Protein AF-A0A3C1LER8-F1 (afdb_monomer)

Solvent-accessible surface area (backbone atoms only — not comparable to full-atom values): 3920 Å² total; per-residue (Å²): 138,87,80,91,46,64,64,61,52,54,52,51,50,47,49,54,45,38,76,71,69,47,92,72,87,89,81,80,84,65,88,84,57,86,51,60,44,58,80,72,73,45,67,91,67,73,90,75,88,62,74,54,95,92,45,111

Structure (mmCIF, N/CA/C/O backbone):
data_AF-A0A3C1LER8-F1
#
_entry.id   AF-A0A3C1LER8-F1
#
loop_
_atom_site.group_PDB
_atom_site.id
_atom_site.type_symbol
_atom_site.label_atom_id
_atom_site.label_alt_id
_atom_site.label_comp_id
_atom_site.label_asym_id
_atom_site.label_entity_id
_atom_site.label_seq_id
_atom_site.pdbx_PDB_ins_code
_atom_site.Cartn_x
_atom_site.Cartn_y
_atom_site.Cartn_z
_atom_site.occupancy
_atom_site.B_iso_or_equiv
_atom_site.auth_seq_id
_atom_site.auth_comp_id
_atom_site.auth_asym_id
_atom_site.auth_atom_id
_atom_site.pdbx_PDB_model_num
ATOM 1 N N . LYS A 1 1 ? 20.811 -2.181 -9.685 1.00 47.00 1 LYS A N 1
ATOM 2 C CA . LYS A 1 1 ? 20.410 -3.509 -9.153 1.00 47.00 1 LYS A CA 1
ATOM 3 C C . LYS A 1 1 ? 18.959 -3.383 -8.687 1.00 47.00 1 LYS A C 1
ATOM 5 O O . LYS A 1 1 ? 18.719 -2.742 -7.674 1.00 47.00 1 LYS A O 1
ATOM 10 N N . GLY A 1 2 ? 18.001 -3.795 -9.519 1.00 66.19 2 GLY A N 1
ATOM 11 C CA . GLY A 1 2 ? 16.569 -3.583 -9.273 1.00 66.19 2 GLY A CA 1
ATOM 12 C C . GLY A 1 2 ? 15.960 -4.699 -8.424 1.00 66.19 2 GLY A C 1
ATOM 13 O O . GLY A 1 2 ? 16.444 -5.824 -8.474 1.00 66.19 2 GLY A O 1
ATOM 14 N N . GLY A 1 3 ? 14.908 -4.384 -7.662 1.00 76.81 3 GLY A N 1
ATOM 15 C CA . GLY A 1 3 ? 14.027 -5.410 -7.087 1.00 76.81 3 GLY A CA 1
ATOM 16 C C . GLY A 1 3 ? 14.253 -5.808 -5.624 1.00 76.81 3 GLY A C 1
ATOM 17 O O . GLY A 1 3 ? 13.943 -6.932 -5.264 1.00 76.81 3 GLY A O 1
ATOM 18 N N . VAL A 1 4 ? 14.721 -4.914 -4.746 1.00 86.88 4 VAL A N 1
ATOM 19 C CA . VAL A 1 4 ? 14.847 -5.208 -3.294 1.00 86.88 4 VAL A CA 1
ATOM 20 C C . VAL A 1 4 ? 13.503 -5.290 -2.536 1.00 86.88 4 VAL A C 1
ATOM 22 O O . VAL A 1 4 ? 13.491 -5.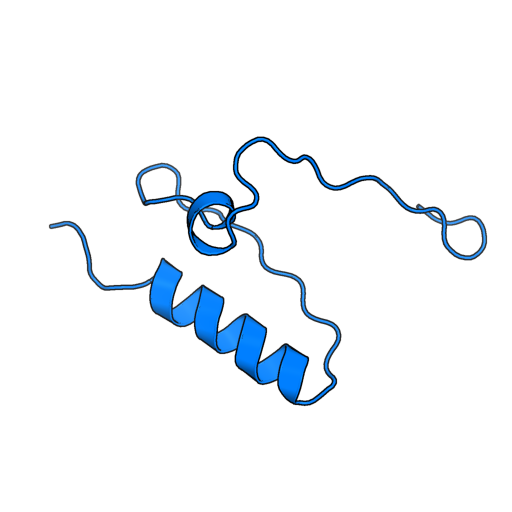397 -1.318 1.00 86.88 4 VAL A O 1
ATOM 25 N N . GLY A 1 5 ? 12.364 -5.199 -3.235 1.00 88.62 5 GLY A N 1
ATOM 26 C CA . GLY A 1 5 ? 11.034 -5.401 -2.645 1.00 88.62 5 GLY A CA 1
ATOM 27 C C . GLY A 1 5 ? 10.430 -4.215 -1.879 1.00 88.62 5 GLY A C 1
ATOM 28 O O . GLY A 1 5 ? 9.442 -4.412 -1.180 1.00 88.62 5 GLY A O 1
ATOM 29 N N . LYS A 1 6 ? 10.967 -2.991 -2.014 1.00 90.12 6 LYS A N 1
ATOM 30 C CA . LYS A 1 6 ? 10.501 -1.800 -1.261 1.00 90.12 6 LYS A CA 1
ATOM 31 C C . LYS A 1 6 ? 8.982 -1.600 -1.357 1.00 90.12 6 LYS A C 1
ATOM 33 O O . LYS A 1 6 ? 8.312 -1.571 -0.334 1.00 90.12 6 LYS A O 1
ATOM 38 N N . SER A 1 7 ? 8.439 -1.540 -2.575 1.00 89.75 7 SER A N 1
ATOM 39 C CA . SER A 1 7 ? 7.004 -1.328 -2.806 1.00 89.75 7 SER A CA 1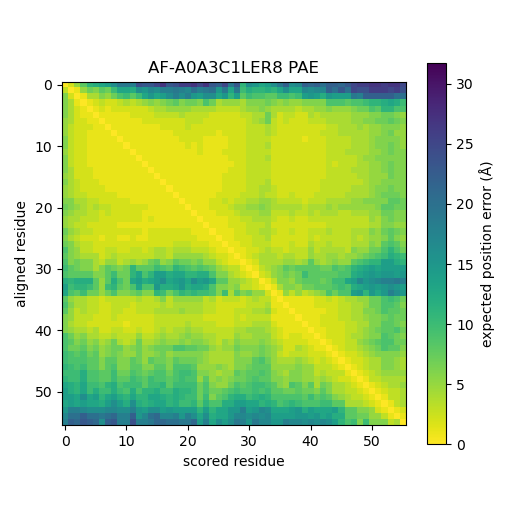
ATOM 40 C C . SER A 1 7 ? 6.151 -2.464 -2.235 1.00 89.75 7 SER A C 1
ATOM 42 O O . SER A 1 7 ? 5.103 -2.210 -1.651 1.00 89.75 7 SER A O 1
ATOM 44 N N . THR A 1 8 ? 6.636 -3.709 -2.310 1.00 91.75 8 THR A N 1
ATOM 45 C CA . THR A 1 8 ? 5.977 -4.877 -1.710 1.00 91.75 8 THR A CA 1
ATOM 46 C C . THR A 1 8 ? 5.891 -4.771 -0.195 1.00 91.75 8 THR A C 1
ATOM 48 O O . THR A 1 8 ? 4.833 -5.043 0.373 1.00 91.75 8 THR A O 1
ATOM 51 N N . VAL A 1 9 ? 6.974 -4.356 0.464 1.00 93.94 9 VAL A N 1
ATOM 52 C CA . VAL A 1 9 ? 6.981 -4.158 1.919 1.00 93.94 9 VAL A CA 1
ATOM 53 C C . VAL A 1 9 ? 6.052 -3.005 2.301 1.00 93.94 9 VAL A C 1
ATOM 55 O O . VAL A 1 9 ? 5.204 -3.183 3.172 1.00 93.94 9 VAL A O 1
ATOM 58 N N . SER A 1 10 ? 6.135 -1.862 1.615 1.00 94.06 10 SER A N 1
ATOM 59 C CA . SER A 1 10 ? 5.285 -0.697 1.897 1.00 94.06 10 SER A CA 1
ATOM 60 C C . SER A 1 10 ? 3.791 -0.990 1.716 1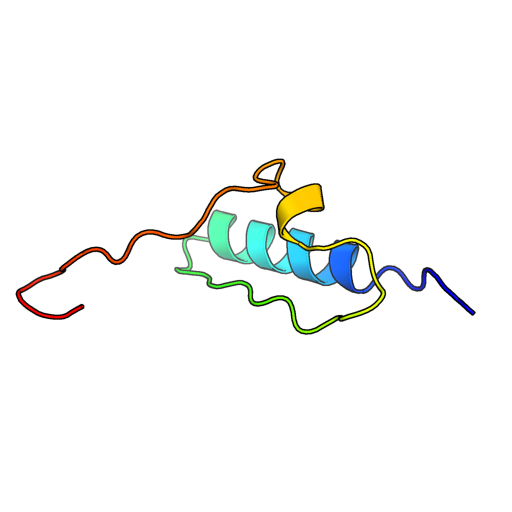.00 94.06 10 SER A C 1
ATOM 62 O O . SER A 1 10 ? 2.989 -0.611 2.568 1.00 94.06 10 SER A O 1
ATOM 64 N N . ALA A 1 11 ? 3.407 -1.693 0.645 1.00 94.06 11 ALA A N 1
ATOM 65 C CA . ALA A 1 11 ? 2.013 -2.045 0.378 1.00 94.06 11 ALA A CA 1
ATOM 66 C C . ALA A 1 11 ? 1.439 -2.982 1.452 1.00 94.06 11 ALA A C 1
ATOM 68 O O . ALA A 1 11 ? 0.361 -2.724 1.984 1.00 94.06 11 ALA A O 1
ATOM 69 N N . ASN A 1 12 ? 2.176 -4.037 1.819 1.00 95.62 12 ASN A N 1
ATOM 70 C CA . ASN A 1 12 ? 1.724 -4.975 2.848 1.00 95.62 12 ASN A CA 1
ATOM 71 C C . ASN A 1 12 ? 1.693 -4.339 4.243 1.00 95.62 12 ASN A C 1
ATOM 73 O O . ASN A 1 12 ? 0.773 -4.612 5.010 1.00 95.62 12 ASN A O 1
ATOM 77 N N . LEU A 1 13 ? 2.642 -3.453 4.561 1.00 97.12 13 LEU A N 1
ATOM 78 C CA . LEU A 1 13 ? 2.617 -2.700 5.814 1.00 97.12 13 LEU A CA 1
ATOM 79 C C . LEU A 1 13 ? 1.375 -1.801 5.901 1.00 97.12 13 LEU A C 1
ATOM 81 O O . LEU A 1 13 ? 0.701 -1.788 6.930 1.00 97.12 13 LEU A O 1
ATOM 85 N N . ALA A 1 14 ? 1.038 -1.092 4.819 1.00 96.56 14 ALA A N 1
ATOM 86 C CA . ALA A 1 14 ? -0.162 -0.260 4.770 1.00 96.56 14 ALA A CA 1
ATOM 87 C C . ALA A 1 14 ? -1.446 -1.088 4.953 1.00 96.56 14 ALA A C 1
ATOM 89 O O . ALA A 1 14 ? -2.325 -0.692 5.720 1.00 96.56 14 ALA A O 1
ATOM 90 N N . LEU A 1 15 ? -1.531 -2.256 4.305 1.00 96.56 15 LEU A N 1
ATOM 91 C CA . LEU A 1 15 ? -2.652 -3.187 4.459 1.00 96.56 15 LEU A CA 1
ATOM 92 C C . LEU A 1 15 ? -2.768 -3.725 5.888 1.00 96.56 15 LEU A C 1
ATOM 94 O O . LEU A 1 15 ? -3.867 -3.737 6.432 1.00 96.56 15 LEU A O 1
ATOM 98 N N . ALA A 1 16 ? -1.659 -4.123 6.516 1.00 98.19 16 ALA A N 1
ATOM 99 C CA . ALA A 1 16 ? -1.664 -4.633 7.886 1.00 98.19 16 ALA A CA 1
ATOM 100 C C . ALA A 1 16 ? -2.136 -3.570 8.894 1.00 98.19 16 ALA A C 1
ATOM 102 O O . ALA A 1 16 ? -2.971 -3.850 9.754 1.00 98.19 16 ALA A O 1
ATOM 103 N N . LEU A 1 17 ? -1.657 -2.328 8.758 1.00 98.44 17 LEU A N 1
ATOM 104 C CA . LEU A 1 17 ? -2.109 -1.207 9.587 1.00 98.44 17 LEU A CA 1
ATOM 105 C C . LEU A 1 17 ? -3.604 -0.914 9.379 1.00 98.44 17 LEU A C 1
ATOM 107 O O . LEU A 1 17 ? -4.330 -0.701 10.351 1.00 98.44 17 LEU A O 1
ATOM 111 N N . ALA A 1 18 ? -4.079 -0.953 8.131 1.00 98.00 18 ALA A N 1
ATOM 112 C CA . ALA A 1 18 ? -5.491 -0.759 7.811 1.00 98.00 18 ALA A CA 1
ATOM 113 C C . ALA A 1 18 ? -6.377 -1.889 8.369 1.00 98.00 18 ALA A C 1
ATOM 115 O O . ALA A 1 18 ? -7.431 -1.615 8.940 1.00 98.00 18 ALA A O 1
ATOM 116 N N . GLN A 1 19 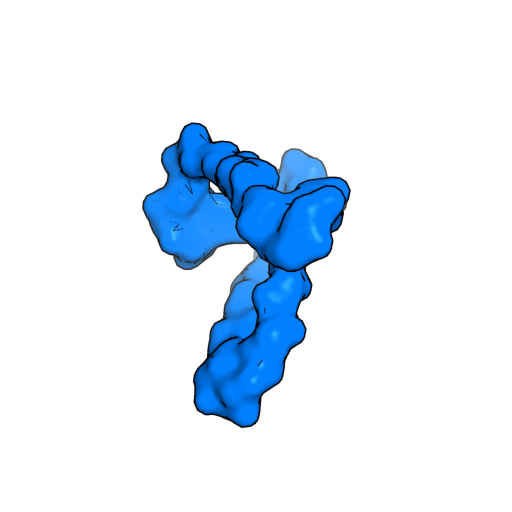? -5.935 -3.148 8.275 1.00 98.06 19 GLN A N 1
ATOM 117 C CA . GLN A 1 19 ? -6.611 -4.303 8.883 1.00 98.06 19 GLN A CA 1
ATOM 118 C C . GLN A 1 19 ? -6.674 -4.200 10.413 1.00 98.06 19 GLN A C 1
ATOM 120 O O . GLN A 1 19 ? -7.645 -4.650 11.016 1.00 98.06 19 GLN A O 1
ATOM 125 N N . GLY A 1 20 ? -5.684 -3.556 11.036 1.00 98.06 20 GLY A N 1
ATOM 126 C CA . GLY A 1 20 ? -5.694 -3.206 12.458 1.00 98.06 20 GLY A CA 1
ATOM 127 C C . GLY A 1 20 ? -6.630 -2.048 12.833 1.00 98.06 20 GLY A C 1
ATOM 128 O O . GLY A 1 20 ? -6.672 -1.663 13.998 1.00 98.06 20 GLY A O 1
ATOM 129 N N . GLY A 1 21 ? -7.368 -1.473 11.877 1.00 97.75 21 GLY A N 1
ATOM 130 C CA . GLY A 1 21 ? -8.328 -0.388 12.102 1.00 97.75 21 GLY A CA 1
ATOM 131 C C . GLY A 1 21 ? -7.745 1.025 11.997 1.00 97.75 21 GLY A C 1
ATOM 132 O O . GLY A 1 21 ? -8.459 1.999 12.248 1.00 97.75 21 GLY A O 1
ATOM 133 N N . ALA A 1 22 ? -6.473 1.178 11.617 1.00 98.31 22 ALA A N 1
ATOM 134 C CA . ALA A 1 22 ? -5.877 2.496 11.424 1.00 98.31 22 ALA A CA 1
ATOM 135 C C . ALA A 1 22 ? -6.358 3.152 10.119 1.00 98.31 22 ALA A C 1
ATOM 137 O O . ALA A 1 22 ? -6.556 2.498 9.094 1.00 98.31 22 ALA A O 1
ATOM 138 N N . LYS A 1 23 ? -6.473 4.485 10.126 1.00 96.50 23 LYS A N 1
ATOM 139 C CA . LYS A 1 23 ? -6.590 5.270 8.890 1.00 96.50 23 LYS A CA 1
ATOM 140 C C . LYS A 1 23 ? -5.195 5.432 8.294 1.00 96.50 23 LYS A C 1
ATOM 142 O O . LYS A 1 23 ? -4.348 6.084 8.898 1.00 96.50 23 LYS A O 1
ATOM 147 N N . VAL A 1 24 ? -4.962 4.841 7.126 1.00 96.62 24 VAL A N 1
ATOM 148 C CA . VAL A 1 24 ? -3.638 4.779 6.495 1.00 96.62 24 VAL A CA 1
ATOM 149 C C . VAL A 1 24 ? -3.668 5.469 5.137 1.00 96.62 24 VAL A C 1
ATOM 151 O O . VAL A 1 24 ? -4.567 5.227 4.335 1.00 96.62 24 VAL A O 1
ATOM 154 N N . GLY A 1 25 ? -2.667 6.308 4.874 1.00 93.75 25 GLY A N 1
ATOM 155 C CA . GLY A 1 25 ? -2.349 6.818 3.542 1.00 93.75 25 GLY A CA 1
ATOM 156 C C . GLY A 1 25 ? -1.027 6.226 3.057 1.00 93.75 25 GLY A C 1
ATOM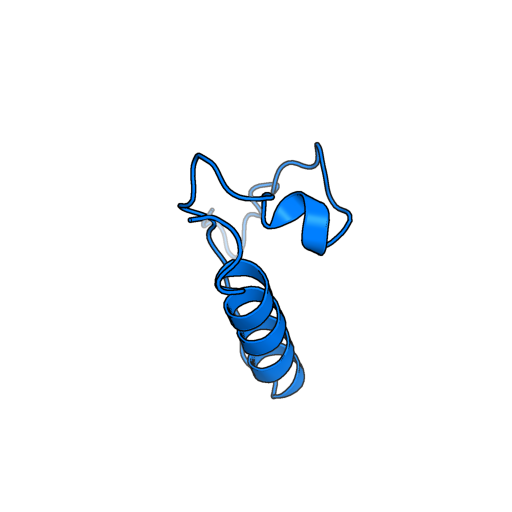 157 O O . GLY A 1 25 ? -0.084 6.114 3.838 1.00 93.75 25 GLY A O 1
ATOM 158 N N . LEU A 1 26 ? -0.953 5.856 1.778 1.00 92.56 26 LEU A N 1
ATOM 159 C CA . LEU A 1 26 ? 0.267 5.368 1.136 1.00 92.56 26 LEU A CA 1
ATOM 160 C C . LEU A 1 26 ? 0.590 6.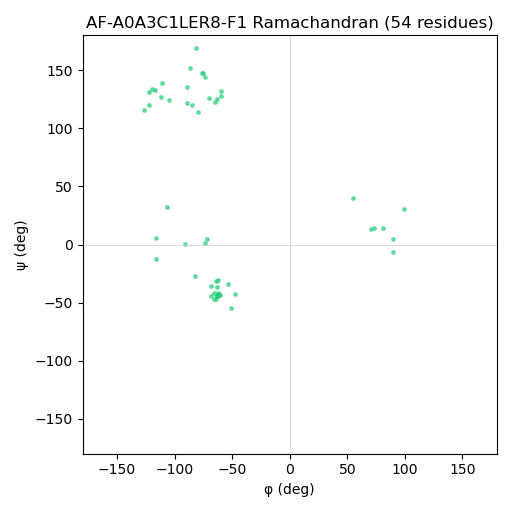258 -0.067 1.00 92.56 26 LEU A C 1
ATOM 162 O O . LEU A 1 26 ? -0.211 6.367 -0.992 1.00 92.56 26 LEU A O 1
ATOM 166 N N . MET A 1 27 ? 1.761 6.893 -0.0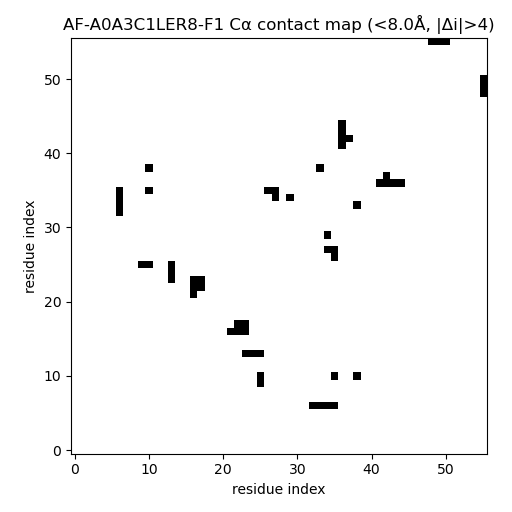40 1.00 90.06 27 MET A N 1
ATOM 167 C CA . MET A 1 27 ? 2.255 7.760 -1.109 1.00 90.06 27 MET A CA 1
ATOM 168 C C . MET A 1 27 ? 3.458 7.101 -1.780 1.00 90.06 27 MET A C 1
ATOM 170 O O . MET A 1 27 ? 4.415 6.719 -1.109 1.00 90.06 27 MET A O 1
ATOM 174 N N . ASP A 1 28 ? 3.397 6.974 -3.102 1.00 87.81 28 ASP A N 1
ATOM 175 C CA . ASP A 1 28 ? 4.505 6.469 -3.904 1.00 87.81 28 ASP A CA 1
ATOM 176 C C . ASP A 1 28 ? 5.422 7.617 -4.328 1.00 87.81 28 ASP A C 1
ATOM 178 O O . ASP A 1 28 ? 4.974 8.568 -4.967 1.00 87.81 28 ASP A O 1
ATOM 182 N N . ALA A 1 29 ? 6.696 7.527 -3.954 1.00 87.62 29 ALA A N 1
ATOM 183 C CA . ALA A 1 29 ? 7.737 8.480 -4.332 1.00 87.62 29 ALA A CA 1
ATOM 184 C C . ALA A 1 29 ? 8.832 7.832 -5.201 1.00 87.62 29 ALA A C 1
ATOM 186 O O . ALA A 1 29 ? 9.847 8.469 -5.486 1.00 87.62 29 ALA A O 1
ATOM 187 N N . ASP A 1 30 ? 8.662 6.565 -5.607 1.00 82.62 30 ASP A N 1
ATOM 188 C CA . ASP A 1 30 ? 9.599 5.887 -6.505 1.00 82.62 30 ASP A CA 1
ATOM 189 C C . ASP A 1 30 ? 9.249 6.227 -7.965 1.00 82.62 30 ASP A C 1
ATOM 191 O O . ASP A 1 30 ? 8.151 5.961 -8.444 1.00 82.62 30 ASP A O 1
ATOM 195 N N . ILE A 1 31 ? 10.194 6.836 -8.683 1.00 78.75 31 ILE A N 1
ATOM 196 C CA . ILE A 1 31 ? 10.005 7.268 -10.080 1.00 78.75 31 ILE A CA 1
ATOM 197 C C . ILE A 1 31 ? 10.227 6.104 -11.059 1.00 78.75 31 ILE A C 1
ATOM 199 O O . ILE A 1 31 ? 9.681 6.104 -12.161 1.00 78.75 31 ILE A O 1
ATOM 203 N N . TYR A 1 32 ? 11.041 5.114 -10.677 1.00 76.56 32 TYR A N 1
ATOM 204 C CA . TYR A 1 32 ? 11.556 4.089 -11.593 1.00 76.56 32 TYR A CA 1
ATOM 205 C C . TYR A 1 32 ? 11.077 2.667 -11.258 1.00 76.56 32 TYR A C 1
ATOM 207 O O . TYR A 1 32 ? 11.281 1.747 -12.052 1.00 76.56 32 TYR A O 1
ATOM 215 N N . GLY A 1 33 ? 10.483 2.457 -10.080 1.00 67.94 33 GLY A N 1
ATOM 216 C CA . GLY A 1 33 ? 9.892 1.183 -9.666 1.00 67.94 33 GLY A CA 1
ATOM 217 C C . GLY A 1 33 ? 8.481 0.935 -10.224 1.00 67.94 33 GLY A C 1
ATOM 218 O O . GLY A 1 33 ? 7.852 1.842 -10.768 1.00 67.94 33 GLY A O 1
ATOM 219 N N . PRO A 1 34 ? 7.942 -0.295 -10.095 1.00 67.81 34 PRO A N 1
ATOM 220 C CA . PRO A 1 34 ? 6.522 -0.533 -10.329 1.00 67.81 34 PRO A CA 1
ATOM 221 C C . PRO A 1 34 ? 5.703 0.318 -9.355 1.00 67.81 34 PRO A C 1
ATOM 223 O O . PRO A 1 34 ? 5.944 0.283 -8.146 1.00 67.81 34 PRO A O 1
ATOM 226 N N . SER A 1 35 ? 4.753 1.079 -9.897 1.00 77.94 35 SER A N 1
ATOM 227 C CA . SER A 1 35 ? 4.020 2.059 -9.108 1.00 77.94 35 SER A CA 1
ATOM 228 C C . SER A 1 35 ? 3.015 1.391 -8.167 1.00 77.94 35 SER A C 1
ATOM 230 O O . SER A 1 35 ? 2.382 0.389 -8.514 1.00 77.94 35 SER A O 1
ATOM 232 N N . VAL A 1 36 ? 2.833 1.956 -6.974 1.00 88.81 36 VAL A N 1
ATOM 233 C CA . VAL A 1 36 ? 1.821 1.526 -5.991 1.00 88.81 36 VAL A CA 1
ATOM 234 C C . VAL A 1 36 ? 0.431 1.340 -6.630 1.00 88.81 36 VAL A C 1
ATOM 236 O O . VAL A 1 36 ? -0.176 0.297 -6.385 1.00 88.81 36 VAL A O 1
ATOM 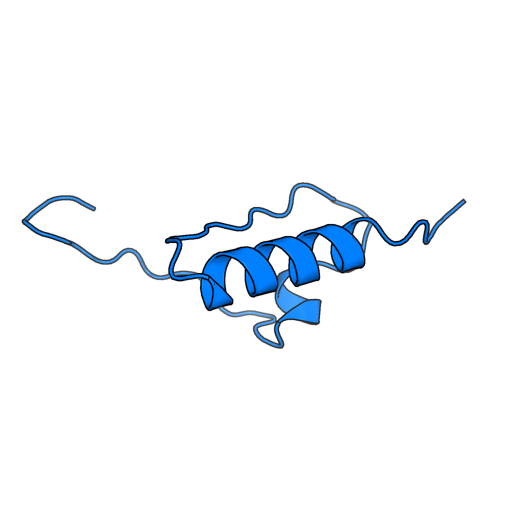239 N N . PRO A 1 37 ? -0.067 2.228 -7.522 1.00 87.88 37 PRO A N 1
ATOM 240 C CA . PRO A 1 37 ? -1.328 2.004 -8.233 1.00 87.88 37 PRO A CA 1
ATOM 241 C C . PRO A 1 37 ? -1.421 0.666 -8.977 1.00 87.88 37 PRO A C 1
ATOM 243 O O . PRO A 1 37 ? -2.497 0.077 -9.033 1.00 87.88 37 PRO A O 1
ATOM 246 N N . ILE A 1 38 ? -0.311 0.155 -9.526 1.00 89.31 38 ILE A N 1
ATOM 247 C CA . ILE A 1 38 ? -0.282 -1.159 -10.185 1.00 89.31 38 ILE A CA 1
ATOM 248 C C . ILE A 1 38 ? -0.483 -2.273 -9.155 1.00 89.31 38 ILE A C 1
ATOM 250 O O . ILE A 1 38 ? -1.269 -3.184 -9.396 1.00 89.31 38 ILE A O 1
ATOM 254 N N . MET A 1 39 ? 0.186 -2.192 -8.002 1.00 89.38 39 MET A N 1
ATOM 255 C CA . MET A 1 39 ? 0.084 -3.208 -6.945 1.00 89.38 39 MET A CA 1
ATOM 256 C C . MET A 1 39 ? -1.323 -3.305 -6.346 1.00 89.38 39 MET A C 1
ATOM 258 O O . MET A 1 39 ? -1.740 -4.389 -5.951 1.00 89.38 39 MET A O 1
ATOM 262 N N . PHE A 1 40 ? -2.050 -2.188 -6.306 1.00 91.06 40 PHE A N 1
ATOM 263 C CA . PHE A 1 40 ? -3.434 -2.129 -5.831 1.00 91.06 40 PHE A CA 1
ATOM 264 C C . PHE A 1 40 ? -4.478 -2.341 -6.941 1.00 91.06 40 PHE A C 1
ATOM 266 O O . PHE A 1 40 ? -5.669 -2.305 -6.657 1.00 91.06 40 PHE A O 1
ATOM 273 N N . GLY A 1 41 ? -4.065 -2.565 -8.194 1.00 90.88 41 GLY A N 1
ATOM 274 C CA . GLY A 1 41 ? -4.989 -2.777 -9.315 1.00 90.88 41 GLY A CA 1
ATOM 275 C C . GLY A 1 41 ? -5.762 -1.529 -9.765 1.00 90.88 41 GLY A C 1
ATOM 276 O O . GLY A 1 41 ? -6.687 -1.652 -10.557 1.00 90.88 41 GLY A O 1
ATOM 277 N N . VAL A 1 42 ? -5.363 -0.335 -9.319 1.00 90.31 42 VAL A N 1
ATOM 278 C CA . VAL A 1 42 ?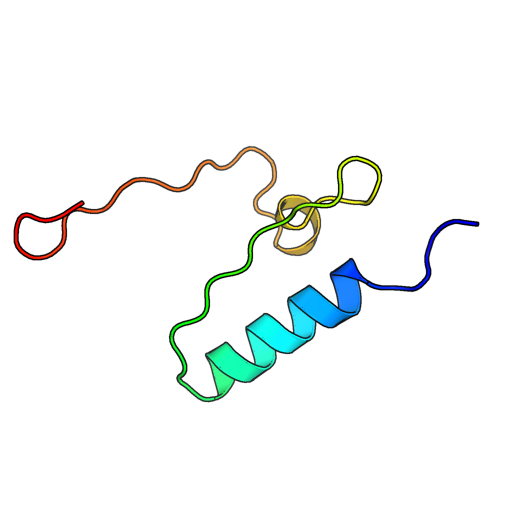 -6.042 0.958 -9.558 1.00 90.31 42 VAL A CA 1
ATOM 279 C C . VAL A 1 42 ? -5.280 1.831 -10.562 1.00 90.31 42 VAL A C 1
ATOM 281 O O . VAL A 1 42 ? -5.215 3.060 -10.472 1.00 90.31 42 VAL A O 1
ATOM 284 N N . ARG A 1 43 ? -4.605 1.201 -11.527 1.00 88.44 43 ARG A N 1
ATOM 285 C CA . ARG A 1 43 ? -3.795 1.919 -12.517 1.00 88.44 43 ARG A CA 1
ATOM 286 C C . ARG A 1 43 ? -4.687 2.827 -13.370 1.00 88.44 43 ARG A C 1
ATOM 288 O O . ARG A 1 43 ? -5.594 2.355 -14.040 1.00 88.44 43 ARG A O 1
ATOM 295 N N . GLY A 1 44 ? -4.352 4.116 -13.412 1.00 85.56 44 GLY A N 1
ATOM 296 C CA . GLY A 1 44 ? -5.107 5.117 -14.174 1.00 85.56 44 GLY A CA 1
ATOM 297 C C . GLY A 1 44 ? -6.239 5.772 -13.383 1.00 85.56 44 GLY A C 1
ATOM 298 O O . GLY A 1 44 ? -6.804 6.756 -13.857 1.00 85.56 44 GLY A O 1
ATOM 299 N N . GLU A 1 45 ? -6.520 5.299 -12.168 1.00 87.81 45 GLU A N 1
ATOM 300 C CA . GLU A 1 45 ? -7.437 5.977 -11.260 1.00 87.81 45 GLU A CA 1
ATOM 301 C C . GLU A 1 45 ? -6.770 7.200 -10.626 1.00 87.81 45 GLU A C 1
ATOM 303 O O . GLU A 1 45 ? -5.560 7.230 -10.379 1.00 87.81 45 GLU A O 1
ATOM 308 N N . ARG A 1 46 ? -7.574 8.232 -10.362 1.00 84.38 46 ARG A N 1
ATOM 309 C CA . ARG A 1 46 ? -7.141 9.426 -9.638 1.00 84.38 46 ARG A CA 1
ATOM 310 C C . ARG A 1 46 ? -7.939 9.540 -8.345 1.00 84.38 46 ARG A C 1
ATOM 312 O O . ARG A 1 46 ? -9.164 9.427 -8.399 1.00 84.38 46 ARG A O 1
ATOM 319 N N . PRO A 1 47 ? -7.285 9.790 -7.198 1.00 82.81 47 PRO A N 1
ATOM 320 C CA . PRO A 1 47 ? -8.010 10.063 -5.970 1.00 82.81 47 PRO A CA 1
ATOM 321 C C . PRO A 1 47 ? -8.883 11.306 -6.160 1.00 82.81 47 PRO A C 1
ATOM 323 O O . PRO A 1 47 ? -8.428 12.329 -6.672 1.00 82.81 47 PRO A O 1
ATOM 326 N N . MET A 1 48 ? -10.147 11.200 -5.757 1.00 85.50 48 MET A N 1
ATOM 327 C CA . MET A 1 48 ? -11.070 12.329 -5.731 1.00 85.50 48 MET A CA 1
ATOM 328 C C . MET A 1 48 ? -10.969 13.034 -4.382 1.00 85.50 48 MET A C 1
ATOM 330 O O . MET A 1 48 ? -10.962 12.386 -3.333 1.00 85.50 48 MET A O 1
ATOM 334 N N . MET A 1 49 ? -10.928 14.362 -4.414 1.00 85.50 49 MET A N 1
ATOM 335 C CA . MET A 1 49 ? -11.078 15.186 -3.219 1.00 85.50 49 MET A CA 1
ATOM 336 C C . MET A 1 49 ? -12.495 14.977 -2.674 1.00 85.50 49 MET A C 1
ATOM 338 O O . MET A 1 49 ? -13.475 15.155 -3.397 1.00 85.50 49 MET A O 1
ATOM 342 N N . LYS A 1 50 ? -12.606 14.542 -1.419 1.00 85.12 50 LYS A N 1
ATOM 343 C CA . LYS A 1 50 ? -13.886 14.462 -0.711 1.00 85.12 50 LYS A CA 1
ATOM 344 C C . LYS A 1 50 ? -13.949 15.599 0.291 1.00 85.12 50 LYS A C 1
ATOM 346 O O . LYS A 1 50 ? -13.088 15.682 1.160 1.00 85.12 50 LYS A O 1
ATOM 351 N N . GLU A 1 51 ? -14.990 16.417 0.203 1.00 87.06 51 GLU A N 1
ATOM 352 C CA . GLU A 1 51 ? -15.299 17.378 1.255 1.00 87.06 51 GLU A CA 1
ATOM 353 C C . GLU A 1 51 ? -15.800 16.638 2.496 1.00 87.06 51 GLU A C 1
ATOM 355 O O . GLU A 1 51 ? -16.744 15.844 2.439 1.00 87.06 51 GLU A O 1
ATOM 360 N N . VAL A 1 52 ? -15.169 16.903 3.636 1.00 86.50 52 VAL A N 1
ATOM 361 C CA . VAL A 1 52 ? -15.595 16.386 4.935 1.00 86.50 52 VAL A CA 1
ATOM 362 C C . VAL A 1 52 ? -15.738 17.570 5.883 1.00 86.50 52 VAL A C 1
ATOM 364 O O . VAL A 1 52 ? -14.763 18.245 6.201 1.00 86.50 52 VAL A O 1
ATOM 367 N N . ASN A 1 53 ? -16.965 17.831 6.345 1.00 85.38 53 ASN A N 1
ATOM 368 C CA . ASN A 1 53 ? -17.294 18.947 7.245 1.00 85.38 53 ASN A CA 1
ATOM 369 C C . ASN A 1 53 ? -16.846 20.329 6.718 1.00 85.38 53 ASN A C 1
ATOM 371 O O . ASN A 1 53 ? -16.334 21.150 7.480 1.00 85.38 53 ASN A O 1
ATOM 375 N N . GLY A 1 54 ? -17.000 20.575 5.411 1.00 83.25 54 GLY A N 1
ATOM 376 C CA . GLY A 1 54 ? -16.627 21.846 4.774 1.00 83.25 54 GLY A CA 1
ATOM 377 C C . GLY A 1 54 ? -15.119 22.063 4.614 1.00 83.25 54 GLY A C 1
ATOM 378 O O . GLY A 1 54 ? -14.687 23.187 4.372 1.00 83.25 54 GLY A O 1
ATOM 379 N N . LYS A 1 55 ? -14.309 21.010 4.774 1.00 66.31 55 LYS A N 1
ATOM 380 C CA . LYS A 1 55 ? -12.870 21.024 4.503 1.00 66.31 55 LYS A CA 1
ATOM 381 C C . LYS A 1 55 ? -12.548 19.950 3.472 1.00 66.31 55 LYS A C 1
ATOM 383 O O . LYS A 1 55 ? -12.995 18.811 3.618 1.00 66.31 55 LYS A O 1
ATOM 388 N N . GLY A 1 56 ? -11.788 20.324 2.450 1.00 62.19 56 GLY A N 1
ATOM 389 C CA . GLY A 1 56 ? -11.202 19.416 1.471 1.00 62.19 56 GLY A CA 1
ATOM 390 C C . GLY A 1 56 ? -9.704 19.640 1.378 1.00 62.19 56 GLY A C 1
ATOM 391 O O . GLY A 1 56 ? -9.261 20.767 1.697 1.00 62.19 56 GLY A O 1
#

Foldseek 3Di:
DDDPCPLVVQLVVQVVCVVVVDDDDDDDPDPPDDTNCVVVVNPPDDDDDDDDPNRD

Sequence (56 aa):
KGGVGKSTVSANLALALAQGGAKVGLMDADIYGPSVPIMFGVRGERPMMKEVNGKG

Secondary structure (DSSP, 8-state):
-----HHHHHHHHHHHHHHTT---------SSSPPHHHHTT-TT--PPP--BTTB-

pLDDT: mean 87.0, std 10.34, range [47.0, 98.44]

Mean predicted aligned error: 5.68 Å

Radius of gyration: 13.68 Å; Cα contacts (8 Å, |Δi|>4): 29; chains: 1; bounding box: 38×27×27 Å